Protein AF-A0A7A2XZG2-F1 (afdb_monomer)

Radius of gyration: 9.94 Å; Cα contacts (8 Å, |Δi|>4): 29; chains: 1; bounding box: 26×16×24 Å

Solvent-accessible surface area (backbone atoms only — not comparable to full-atom values): 2336 Å² total; per-residue (Å²): 136,83,79,81,71,51,79,90,43,64,86,38,57,98,41,41,39,77,41,95,88,82,43,78,42,54,36,42,88,90,78,70,48,108

InterPro domains:
  IPR015094 Integrase, lambda-type, N-terminal DNA-binding [PF09003] (1-34)
  IPR016177 DNA-binding domain superfamily [SSF54171] (11-34)

pLDDT: mean 73.88, std 8.82, range [42.22, 83.06]
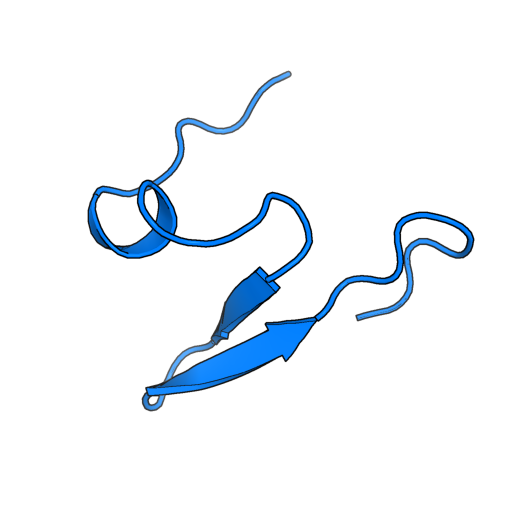
Nearest PDB structures (foldseek):
  7ohq-assembly1_v  TM=5.711E-01  e=6.757E+00  Saccharomyces cerevisiae S288C

Organism: Escherichia coli (NCBI:txid562)

Mean predicted align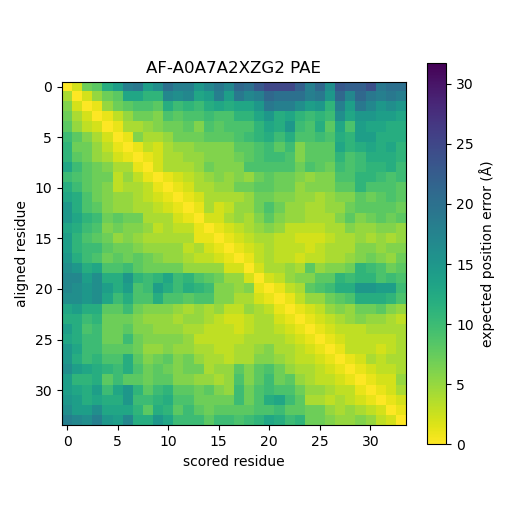ed error: 7.46 Å

Sequence (34 aa):
MGRRRSHERRDLPPNLYIRNNGYYCYRDPRTGKE

Secondary structure (DSSP, 8-state):
--PPPPGGGTSS-TTEEEETTTEEEE--TTT---

Structure (mmCIF, N/CA/C/O backbone):
data_AF-A0A7A2XZG2-F1
#
_entry.id   AF-A0A7A2XZG2-F1
#
loop_
_atom_site.group_PDB
_atom_site.id
_atom_site.type_symbol
_atom_site.label_atom_id
_atom_site.label_alt_id
_atom_site.label_comp_id
_atom_site.label_asym_id
_atom_site.label_entity_id
_atom_site.label_seq_id
_atom_site.pdbx_PDB_ins_code
_atom_site.Cartn_x
_atom_site.Cartn_y
_atom_site.Cartn_z
_atom_site.occupancy
_atom_site.B_iso_or_equiv
_atom_site.auth_seq_id
_atom_site.auth_comp_id
_atom_site.auth_asym_id
_atom_site.auth_atom_id
_atom_sit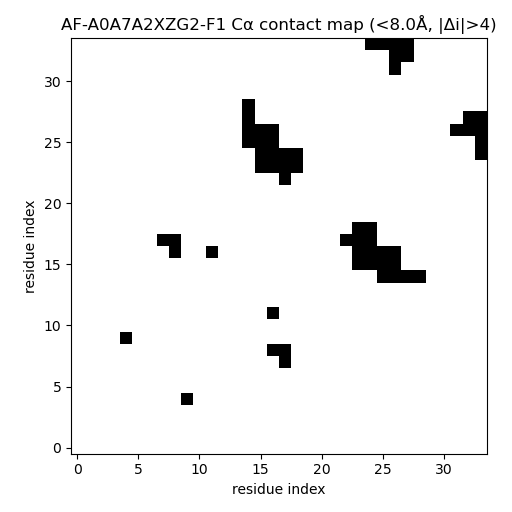e.pdbx_PDB_model_num
ATOM 1 N N . MET A 1 1 ? -10.843 9.616 0.911 1.00 42.22 1 MET A N 1
ATOM 2 C CA . MET A 1 1 ? -9.820 10.361 0.139 1.00 42.22 1 MET A CA 1
ATOM 3 C C . MET A 1 1 ? -8.836 9.375 -0.485 1.00 42.22 1 MET A C 1
ATOM 5 O O . MET A 1 1 ? -7.940 8.904 0.200 1.00 42.22 1 MET A O 1
ATOM 9 N N . GLY A 1 2 ? -9.015 9.004 -1.755 1.00 52.28 2 GLY A N 1
ATOM 10 C CA . GLY A 1 2 ? -8.038 8.177 -2.471 1.00 52.28 2 GLY A CA 1
ATOM 11 C C . GLY A 1 2 ? -6.969 9.069 -3.091 1.00 52.28 2 GLY 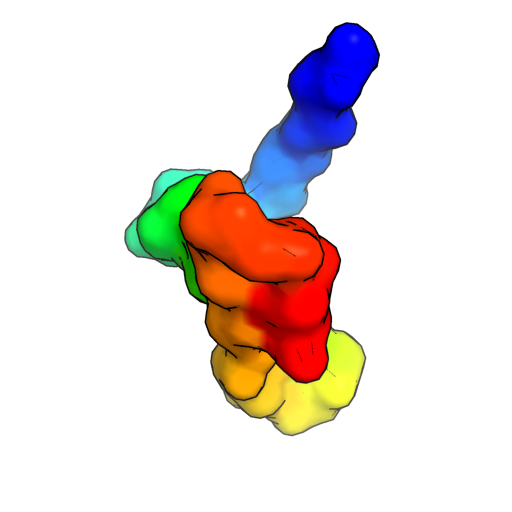A C 1
ATOM 12 O O . GLY A 1 2 ? -7.252 9.761 -4.065 1.00 52.28 2 GLY A O 1
ATOM 13 N N . ARG A 1 3 ? -5.756 9.101 -2.522 1.00 59.56 3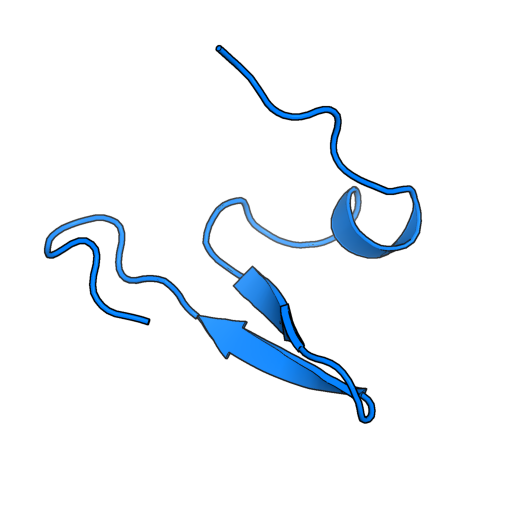 ARG A N 1
ATOM 14 C CA . ARG A 1 3 ? -4.616 9.785 -3.157 1.00 59.56 3 ARG A CA 1
ATOM 15 C C . ARG A 1 3 ? -4.399 9.158 -4.539 1.00 59.56 3 ARG A C 1
ATOM 17 O O . ARG A 1 3 ? -4.237 7.942 -4.634 1.00 59.56 3 ARG A O 1
ATOM 24 N N . ARG A 1 4 ? -4.424 9.973 -5.601 1.00 62.38 4 ARG A N 1
ATOM 25 C CA . ARG A 1 4 ? -4.140 9.531 -6.978 1.00 62.38 4 ARG A CA 1
ATOM 26 C C . ARG A 1 4 ? -2.787 8.810 -6.978 1.00 62.38 4 ARG A C 1
ATOM 28 O O . ARG A 1 4 ? -1.788 9.395 -6.566 1.00 62.38 4 ARG A O 1
ATOM 35 N N . ARG A 1 5 ? -2.763 7.535 -7.381 1.00 65.19 5 ARG A N 1
ATOM 36 C CA . ARG A 1 5 ? -1.512 6.776 -7.510 1.00 65.19 5 ARG A CA 1
ATOM 37 C C . ARG A 1 5 ? -0.675 7.415 -8.614 1.00 65.19 5 ARG A C 1
ATOM 39 O O . ARG A 1 5 ? -1.172 7.596 -9.724 1.00 65.19 5 ARG A O 1
ATOM 46 N N . SER A 1 6 ? 0.571 7.759 -8.305 1.00 69.62 6 SER A N 1
ATOM 47 C CA . SER A 1 6 ? 1.550 8.173 -9.313 1.00 69.62 6 SER A CA 1
ATOM 48 C C . SER A 1 6 ? 1.748 7.054 -10.339 1.00 69.62 6 SER A C 1
ATOM 50 O O . SER A 1 6 ? 1.553 5.887 -10.001 1.00 69.62 6 SER A O 1
ATOM 52 N N . HIS A 1 7 ? 2.140 7.397 -11.570 1.00 71.81 7 HIS A N 1
ATOM 53 C CA . HIS A 1 7 ? 2.388 6.432 -12.652 1.00 71.81 7 HIS A CA 1
ATOM 54 C C . HIS A 1 7 ? 3.285 5.269 -12.190 1.00 71.81 7 HIS A C 1
ATOM 56 O O . HIS A 1 7 ? 2.910 4.117 -12.336 1.00 71.81 7 HIS A O 1
ATOM 62 N N . GLU A 1 8 ? 4.366 5.584 -11.476 1.00 69.56 8 GLU A N 1
ATOM 63 C CA . GLU A 1 8 ? 5.321 4.630 -10.886 1.00 69.56 8 GLU A CA 1
ATOM 64 C C . GLU A 1 8 ? 4.712 3.642 -9.864 1.00 69.56 8 GLU A C 1
ATOM 66 O O . GLU A 1 8 ? 5.264 2.587 -9.577 1.00 69.56 8 GLU A O 1
ATOM 71 N N . ARG A 1 9 ? 3.551 3.976 -9.291 1.00 70.62 9 ARG A N 1
ATOM 72 C CA . ARG A 1 9 ? 2.848 3.182 -8.271 1.00 70.62 9 ARG A CA 1
ATOM 73 C C . ARG A 1 9 ? 1.572 2.526 -8.804 1.00 70.62 9 ARG A C 1
ATOM 75 O O . ARG A 1 9 ? 0.822 1.953 -8.014 1.00 70.62 9 ARG A O 1
ATOM 82 N N . ARG A 1 10 ? 1.261 2.653 -10.102 1.00 73.75 10 ARG A N 1
ATOM 83 C CA . ARG A 1 10 ? 0.081 1.997 -10.699 1.00 73.75 10 ARG A CA 1
ATOM 84 C C . ARG A 1 10 ? 0.292 0.497 -10.846 1.00 73.75 10 ARG A C 1
ATOM 86 O O . ARG A 1 10 ? -0.645 -0.241 -10.560 1.00 73.75 10 ARG A O 1
ATOM 93 N N . ASP A 1 11 ? 1.502 0.088 -11.207 1.00 79.19 11 ASP A N 1
ATOM 94 C CA . ASP A 1 11 ? 1.892 -1.316 -11.371 1.00 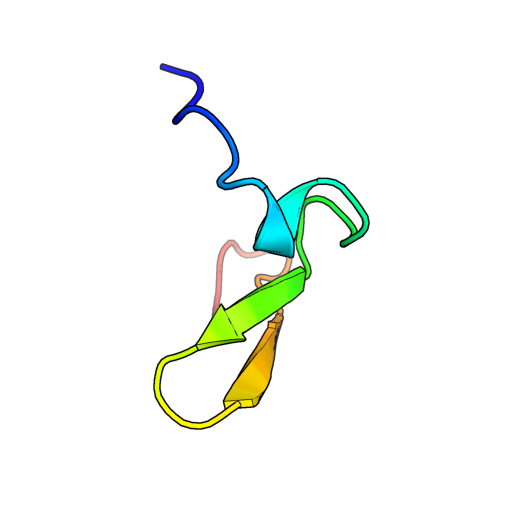79.19 11 ASP A CA 1
ATOM 95 C C . ASP A 1 11 ? 2.222 -2.007 -10.041 1.00 79.19 11 ASP A C 1
ATOM 97 O O . ASP A 1 11 ? 2.330 -3.229 -9.973 1.00 79.19 11 ASP A O 1
ATOM 101 N N . LEU A 1 12 ? 2.350 -1.233 -8.957 1.00 76.94 12 LEU A N 1
ATOM 102 C CA . LEU A 1 12 ? 2.648 -1.766 -7.635 1.00 76.94 12 LEU A CA 1
ATOM 103 C C . LEU A 1 12 ? 1.374 -2.139 -6.857 1.00 76.94 12 LEU A C 1
ATOM 105 O O . LEU A 1 12 ? 0.347 -1.450 -6.949 1.00 76.94 12 LEU A O 1
ATOM 109 N N . PRO A 1 13 ? 1.438 -3.207 -6.035 1.00 81.00 13 PRO A N 1
ATOM 110 C CA . PRO A 1 13 ? 0.360 -3.556 -5.127 1.00 81.00 13 PRO A CA 1
ATOM 111 C C . PRO A 1 13 ? -0.002 -2.384 -4.196 1.00 81.00 13 PRO A C 1
ATOM 113 O O . PRO A 1 13 ? 0.862 -1.589 -3.839 1.00 81.00 13 PRO A O 1
ATOM 116 N N . PRO A 1 14 ? -1.264 -2.281 -3.733 1.00 76.31 14 PRO A N 1
ATOM 117 C CA . PRO A 1 14 ? -1.754 -1.191 -2.870 1.00 76.31 14 PRO A CA 1
ATOM 118 C C . PRO A 1 14 ? -0.897 -0.907 -1.633 1.00 76.31 14 PRO A C 1
ATOM 120 O O . PRO A 1 14 ? -0.851 0.226 -1.158 1.00 76.31 14 PRO A O 1
ATOM 123 N N . ASN A 1 15 ? -0.267 -1.950 -1.108 1.00 81.31 15 ASN A N 1
ATOM 124 C CA . ASN A 1 15 ? 0.538 -1.925 0.099 1.00 81.31 15 ASN A CA 1
ATOM 125 C C . ASN A 1 15 ? 2.026 -1.748 -0.189 1.00 81.31 15 ASN A C 1
ATOM 127 O O . ASN A 1 15 ? 2.788 -1.560 0.744 1.00 81.31 15 ASN A O 1
ATOM 131 N N . LEU A 1 16 ? 2.448 -1.791 -1.451 1.00 83.06 16 LEU A N 1
ATOM 132 C CA . LEU A 1 16 ? 3.839 -1.653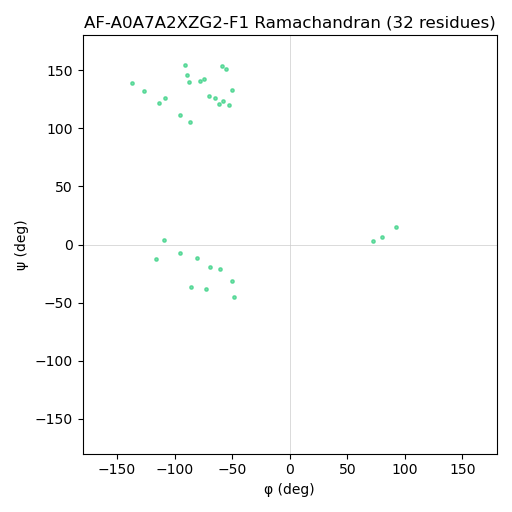 -1.849 1.00 83.06 16 LEU A CA 1
ATOM 133 C C . LEU A 1 16 ? 4.039 -0.299 -2.521 1.00 83.06 16 LEU A C 1
ATOM 135 O O . LEU A 1 16 ? 3.351 0.058 -3.476 1.00 83.06 16 LEU A O 1
ATOM 139 N N . TYR A 1 17 ? 4.990 0.474 -2.022 1.00 79.06 17 TYR A N 1
ATOM 140 C CA . TYR A 1 17 ? 5.289 1.794 -2.543 1.00 79.06 17 TYR A CA 1
ATOM 141 C C . TYR A 1 17 ? 6.787 2.004 -2.635 1.00 79.06 17 TYR A C 1
ATOM 143 O O . TYR A 1 17 ? 7.533 1.665 -1.729 1.00 79.06 17 TYR A O 1
ATOM 151 N N . ILE A 1 18 ? 7.238 2.625 -3.718 1.00 75.88 18 ILE A N 1
ATOM 152 C CA . ILE A 1 18 ? 8.622 3.082 -3.810 1.00 75.88 18 ILE A CA 1
ATOM 153 C C . ILE A 1 18 ? 8.800 4.265 -2.851 1.00 75.88 18 ILE A C 1
ATOM 155 O O . ILE A 1 18 ? 7.995 5.208 -2.843 1.00 75.88 18 ILE A O 1
ATOM 159 N N . ARG A 1 19 ? 9.811 4.181 -1.991 1.00 76.50 19 ARG A N 1
ATOM 160 C CA . ARG A 1 19 ? 10.319 5.265 -1.151 1.00 76.50 19 ARG A CA 1
ATOM 161 C C . ARG A 1 19 ? 11.431 5.976 -1.917 1.00 76.50 19 ARG A C 1
ATOM 163 O O . ARG A 1 19 ? 12.064 5.402 -2.803 1.00 76.50 19 ARG A O 1
ATOM 170 N N . ASN A 1 20 ? 11.649 7.248 -1.585 1.00 71.19 20 ASN A N 1
ATOM 171 C CA . ASN A 1 20 ? 12.738 8.025 -2.166 1.00 71.19 20 ASN A CA 1
ATOM 172 C C . ASN A 1 20 ? 14.046 7.219 -2.041 1.00 71.19 20 ASN A C 1
ATOM 174 O O . ASN A 1 20 ? 14.287 6.650 -0.974 1.00 71.19 20 ASN A O 1
ATOM 178 N N . ASN A 1 21 ? 14.818 7.144 -3.135 1.00 74.38 21 ASN A N 1
ATOM 179 C CA . ASN A 1 21 ? 16.022 6.315 -3.318 1.00 74.38 21 ASN A CA 1
ATOM 180 C C . ASN A 1 21 ? 15.830 4.903 -3.930 1.00 74.38 21 ASN A C 1
ATOM 182 O O . ASN A 1 21 ? 16.745 4.089 -3.863 1.00 74.38 21 ASN A O 1
ATOM 186 N N . GLY A 1 22 ? 14.675 4.602 -4.541 1.00 74.75 22 GLY A N 1
ATOM 187 C CA . GLY A 1 22 ? 14.475 3.373 -5.336 1.00 74.75 22 GLY A CA 1
ATOM 188 C C . GLY A 1 22 ? 14.188 2.107 -4.520 1.00 74.75 22 GLY A C 1
ATOM 189 O O . GLY A 1 22 ? 14.088 1.018 -5.077 1.00 74.75 22 GLY A O 1
ATOM 190 N N . TYR A 1 23 ? 14.023 2.246 -3.206 1.00 80.56 23 TYR A N 1
ATOM 191 C CA . TYR A 1 23 ? 13.671 1.138 -2.324 1.00 80.56 23 TYR A CA 1
ATOM 192 C C . TYR A 1 23 ? 12.161 0.966 -2.237 1.00 80.56 23 TYR A C 1
ATOM 194 O O . TYR A 1 23 ? 11.420 1.943 -2.124 1.00 80.56 23 TYR A O 1
ATOM 202 N N . TYR A 1 24 ? 11.705 -0.282 -2.228 1.00 80.88 24 TYR A N 1
ATOM 203 C CA . TYR A 1 24 ? 10.316 -0.596 -1.932 1.00 80.88 24 TYR A CA 1
ATOM 204 C C . TYR A 1 24 ? 10.064 -0.534 -0.429 1.00 80.88 24 TYR A C 1
ATOM 206 O O . TYR A 1 24 ? 10.875 -0.970 0.381 1.00 80.88 24 TYR A O 1
ATOM 214 N N . CYS A 1 25 ? 8.911 -0.005 -0.070 1.00 79.31 25 CYS A N 1
ATOM 215 C CA . CYS A 1 25 ? 8.427 0.114 1.286 1.00 79.31 25 CYS A CA 1
ATOM 216 C C . CYS A 1 25 ? 7.036 -0.516 1.307 1.00 79.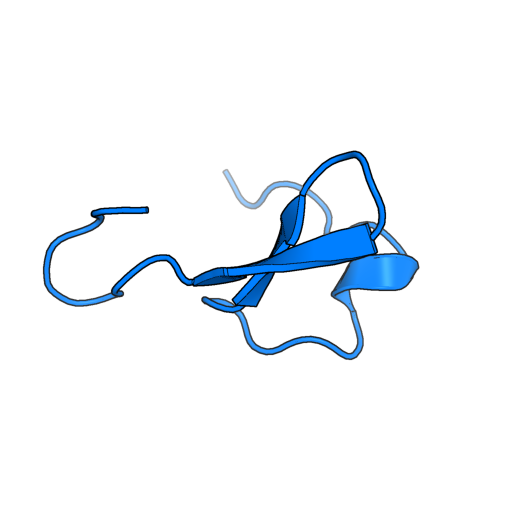31 25 CYS A C 1
ATOM 218 O O . CYS A 1 25 ? 6.231 -0.299 0.396 1.00 79.31 25 CYS A O 1
ATOM 220 N N . TYR A 1 26 ? 6.787 -1.372 2.290 1.00 82.44 26 TYR A N 1
ATOM 221 C CA . TYR A 1 26 ? 5.561 -2.146 2.379 1.00 82.44 26 TYR A CA 1
ATOM 222 C C . TYR A 1 26 ? 4.775 -1.692 3.598 1.00 82.44 26 TYR A C 1
ATOM 224 O O . TYR A 1 26 ? 5.250 -1.791 4.720 1.00 82.44 26 TYR A O 1
ATOM 232 N N . ARG A 1 27 ? 3.546 -1.235 3.373 1.00 81.38 27 ARG A N 1
ATOM 233 C CA . ARG A 1 27 ? 2.626 -0.879 4.439 1.00 81.38 27 ARG A CA 1
ATOM 234 C C . ARG A 1 27 ? 1.715 -2.050 4.734 1.00 81.38 27 ARG A C 1
ATOM 236 O O . ARG A 1 27 ? 0.837 -2.358 3.929 1.00 81.38 27 ARG A O 1
ATOM 243 N N . ASP A 1 28 ? 1.865 -2.655 5.898 1.00 81.88 28 ASP A N 1
ATOM 244 C CA . ASP A 1 28 ? 1.031 -3.775 6.302 1.00 81.88 28 ASP A CA 1
ATOM 245 C C . ASP A 1 28 ? -0.458 -3.357 6.375 1.00 81.88 28 ASP A C 1
ATOM 247 O O . ASP A 1 28 ? -0.801 -2.433 7.116 1.00 81.88 28 ASP A O 1
ATOM 251 N N . PRO A 1 29 ? -1.375 -3.995 5.617 1.00 76.44 29 PRO A N 1
ATOM 252 C CA . PRO A 1 29 ? -2.791 -3.620 5.593 1.00 76.44 29 PRO A CA 1
ATOM 253 C C . PRO A 1 29 ? -3.517 -3.940 6.900 1.00 76.44 29 PRO A C 1
ATOM 255 O O . PRO A 1 29 ? -4.591 -3.392 7.138 1.00 76.44 29 PRO A O 1
ATOM 258 N N . ARG A 1 30 ? -2.968 -4.838 7.729 1.00 79.88 30 ARG A N 1
ATOM 259 C CA . ARG A 1 30 ? -3.602 -5.287 8.975 1.00 79.88 30 ARG A CA 1
ATOM 260 C C . ARG A 1 30 ? -3.284 -4.350 10.136 1.00 79.88 30 ARG A C 1
ATOM 262 O O . ARG A 1 30 ? -4.135 -4.121 10.986 1.00 79.88 30 ARG A O 1
ATOM 269 N N . THR A 1 31 ? -2.069 -3.808 10.167 1.00 82.19 31 THR A N 1
ATOM 270 C CA . THR A 1 31 ? -1.542 -3.000 11.278 1.00 82.19 31 THR A CA 1
ATOM 271 C C . THR A 1 31 ? -1.244 -1.551 10.894 1.00 82.19 31 THR A C 1
ATOM 273 O O . THR A 1 31 ? -1.031 -0.717 11.770 1.00 82.19 31 THR A O 1
ATOM 276 N N . GLY A 1 32 ? -1.232 -1.221 9.600 1.00 72.56 32 GLY A N 1
ATOM 277 C CA . GLY A 1 32 ? -0.987 0.126 9.084 1.00 72.56 32 GLY A CA 1
ATOM 278 C C . GLY A 1 32 ? 0.461 0.607 9.201 1.00 72.56 32 GLY A C 1
ATOM 279 O O . GLY A 1 32 ? 0.711 1.759 8.833 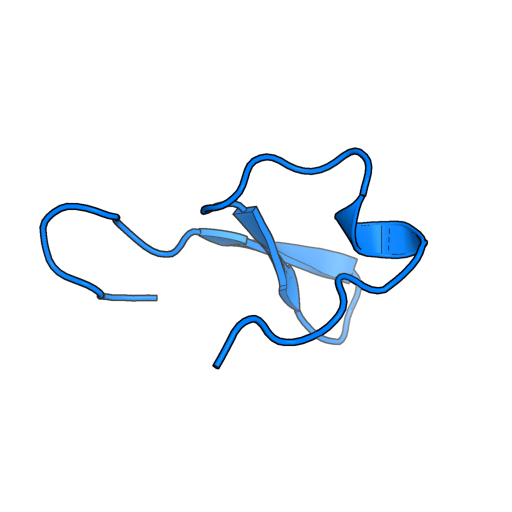1.00 72.56 32 GLY A O 1
ATOM 280 N N . LYS A 1 33 ? 1.368 -0.251 9.688 1.00 73.31 33 LYS A N 1
ATOM 281 C CA . LYS A 1 33 ? 2.804 0.003 9.852 1.00 73.31 33 LYS A CA 1
ATOM 282 C C . LYS A 1 33 ? 3.519 -0.022 8.503 1.00 73.31 33 LYS A C 1
ATOM 284 O O . LYS A 1 33 ? 3.144 -0.810 7.639 1.00 73.31 33 LYS A O 1
ATOM 289 N N . GLU A 1 34 ? 4.495 0.863 8.349 1.00 74.44 34 GLU A N 1
ATOM 290 C CA . GLU A 1 34 ? 5.334 1.064 7.158 1.00 74.44 34 GLU A CA 1
ATOM 291 C C . GLU A 1 34 ? 6.733 0.458 7.283 1.00 74.44 34 GLU A C 1
ATOM 293 O O . GLU A 1 34 ? 7.203 0.325 8.437 1.00 74.44 34 GLU A O 1
#

Foldseek 3Di:
DDDPQDPQCPPPDPQWDQDPPRDIDGQDPVPRRD